Protein AF-A0AAE0TS68-F1 (afdb_monomer_lite)

InterPro domains:
  IPR036259 MFS transporter superfamily [G3DSA:1.20.1250.20] (24-84)
  IPR036259 MFS transporter superfamily [SSF103473] (3-107)

pLDDT: mean 80.83, std 11.63, range [42.91, 95.38]

Sequence (114 aa):
MGLGGVQNFASVAVVRFLLGVFEAGAFGGAIAFGVGHMNQVGGLSAWRWLFILEGIPSVLSSLLVLFFLPDYPETAKWLSESEKQLAVDRLRVDGSHGQSVHLTWTEAKATLCD

Radius of gyration: 22.19 Å; chains: 1; bounding box: 53×42×51 Å

Secondary structure (DSSP, 8-state):
---TT--SHHHHHHHHHHHHHHHHHHTHHHHHHHHHT-TTGGG--HHHHHHHHHHHHHHHHHHHHHHH--SSTTT-SSS-HHHHHHHHHHHHHH-------S--HHHHHHHH--

Foldseek 3Di:
DDPPPDPDPVVVVVVVVVVVVCVVPVCPVVLLVVLVVCACPVHDGSVVVSCVVVVVVVVVVVVVCVVQPDPALVRHPPDDPVRSVVRVVCCVVPNDPPPPPDPDPVNVVVVVVD

Organism: NCBI:txid574656

Structure (mmCIF, N/CA/C/O backbone):
data_AF-A0AAE0TS68-F1
#
_entry.id   AF-A0AAE0TS68-F1
#
loop_
_atom_site.group_PDB
_atom_site.id
_atom_site.type_symbol
_atom_site.label_atom_id
_atom_site.label_alt_id
_atom_site.label_comp_id
_atom_site.label_asym_id
_atom_site.label_entity_id
_atom_site.label_seq_id
_atom_site.pdbx_PDB_ins_code
_atom_site.Cartn_x
_atom_site.Cartn_y
_atom_site.Cartn_z
_atom_site.occupancy
_atom_site.B_iso_or_equiv
_atom_site.auth_seq_id
_atom_site.auth_comp_id
_atom_site.auth_asym_id
_atom_site.auth_atom_id
_atom_site.pdbx_PDB_model_num
ATOM 1 N N . MET A 1 1 ? 0.983 11.154 22.975 1.00 42.91 1 MET A N 1
ATOM 2 C CA . MET A 1 1 ? 1.036 12.617 22.759 1.00 42.91 1 MET A CA 1
ATOM 3 C C . MET A 1 1 ? -0.032 12.967 21.739 1.00 42.91 1 MET A C 1
ATOM 5 O O . MET A 1 1 ? 0.168 12.735 20.556 1.00 42.91 1 MET A O 1
ATOM 9 N N . GLY A 1 2 ? -1.216 13.352 22.216 1.00 46.75 2 GLY A N 1
ATOM 10 C CA . GLY A 1 2 ? -2.374 13.616 21.363 1.00 46.75 2 GLY A CA 1
ATOM 11 C C . GLY A 1 2 ? -2.214 14.923 20.594 1.00 46.75 2 GLY A C 1
ATOM 12 O O . GLY A 1 2 ? -1.622 15.870 21.104 1.00 46.75 2 GLY A O 1
ATOM 13 N N . LEU A 1 3 ? -2.750 14.961 19.375 1.00 55.44 3 LEU A N 1
ATOM 14 C CA . LEU A 1 3 ? -2.970 16.174 18.589 1.00 55.44 3 LEU A CA 1
ATOM 15 C C . LEU A 1 3 ? -3.850 17.133 19.415 1.00 55.44 3 LEU A C 1
ATOM 17 O O . LEU A 1 3 ? -5.075 17.054 19.381 1.00 55.44 3 LEU A O 1
ATOM 21 N N . GLY A 1 4 ? -3.217 17.987 20.222 1.00 54.97 4 GLY A N 1
ATOM 22 C CA . GLY A 1 4 ? -3.823 18.747 21.324 1.00 54.97 4 GLY A CA 1
ATOM 23 C C . GLY A 1 4 ? -4.781 19.879 20.940 1.00 54.97 4 GLY A C 1
ATOM 24 O O . GLY A 1 4 ? -4.954 20.797 21.731 1.00 54.97 4 GLY A O 1
ATOM 25 N N . GLY A 1 5 ? -5.390 19.845 19.753 1.00 63.56 5 GLY A N 1
ATOM 26 C CA . GLY A 1 5 ? -6.295 20.900 19.281 1.00 63.56 5 GLY A CA 1
ATOM 27 C C . GLY A 1 5 ? -7.628 20.420 18.711 1.00 63.56 5 GLY A C 1
ATOM 28 O O . GLY A 1 5 ? -8.464 21.252 18.378 1.00 63.56 5 GLY A O 1
ATOM 29 N N . VAL A 1 6 ? -7.850 19.107 18.575 1.00 62.03 6 VAL A N 1
ATOM 30 C CA . VAL A 1 6 ? -8.986 18.583 17.803 1.00 62.03 6 VAL A CA 1
ATOM 31 C C . VAL A 1 6 ? -9.772 17.554 18.614 1.00 62.03 6 VAL A C 1
ATOM 33 O O . VAL A 1 6 ? -9.328 16.424 18.789 1.00 62.03 6 VAL A O 1
ATOM 36 N N . GLN A 1 7 ? -10.944 17.951 19.119 1.00 72.06 7 GLN A N 1
ATOM 37 C CA . GLN A 1 7 ? -11.825 17.097 19.934 1.00 72.06 7 GLN A CA 1
ATOM 38 C C . GLN A 1 7 ? -13.004 16.494 19.148 1.00 72.06 7 GLN A C 1
ATOM 40 O O . GLN A 1 7 ? -13.772 15.709 19.697 1.00 72.06 7 GLN A O 1
ATOM 45 N N . ASN A 1 8 ? -13.167 16.842 17.869 1.00 83.25 8 ASN A N 1
ATOM 46 C CA . ASN A 1 8 ? -14.257 16.372 17.016 1.00 83.25 8 ASN A CA 1
ATOM 47 C C . ASN A 1 8 ? -13.768 15.365 15.959 1.00 83.25 8 ASN A C 1
ATOM 49 O O . ASN A 1 8 ? -12.746 15.564 15.302 1.00 83.25 8 ASN A O 1
ATOM 53 N N . PHE A 1 9 ? -14.550 14.300 15.749 1.00 83.31 9 PHE A N 1
ATOM 54 C CA . PHE A 1 9 ? -14.246 13.244 14.775 1.00 83.31 9 PHE A CA 1
ATOM 55 C C . PHE A 1 9 ? -14.055 13.793 13.353 1.00 83.31 9 PHE A C 1
ATOM 57 O O . PHE A 1 9 ? -13.110 13.414 12.664 1.00 83.31 9 PHE A O 1
ATOM 64 N N . ALA A 1 10 ? -14.907 14.741 12.948 1.00 85.06 10 ALA A N 1
ATOM 65 C CA . ALA A 1 10 ? -14.869 15.342 11.618 1.00 85.06 10 ALA A CA 1
ATOM 66 C C . ALA A 1 10 ? -13.502 15.964 11.298 1.00 85.06 10 ALA A C 1
ATOM 68 O O . ALA A 1 10 ? -12.928 15.695 10.247 1.00 85.06 10 ALA A O 1
ATOM 69 N N . SER A 1 11 ? -12.932 16.742 12.217 1.00 84.12 11 SER A N 1
ATOM 70 C CA . SER A 1 11 ? -11.638 17.379 11.978 1.00 84.12 11 SER A CA 1
ATOM 71 C C . SER A 1 11 ? -10.477 16.383 12.018 1.00 84.12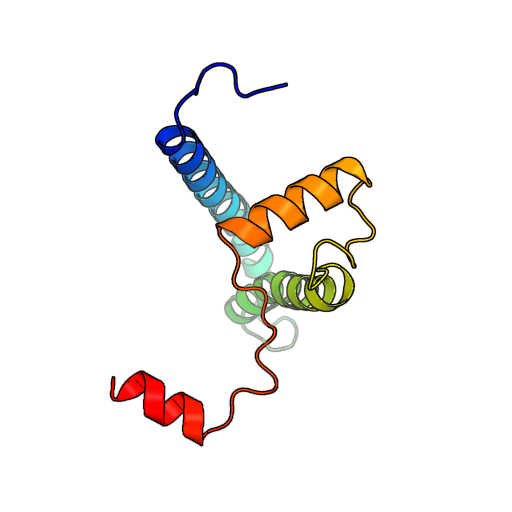 11 SER A C 1
ATOM 73 O O . SER A 1 11 ? -9.533 16.547 11.253 1.00 84.12 11 SER A O 1
ATOM 75 N N . VAL A 1 12 ? -10.531 15.328 12.844 1.00 87.69 12 VAL A N 1
ATOM 76 C CA . VAL A 1 12 ? -9.506 14.262 12.818 1.00 87.69 12 VAL A CA 1
ATOM 77 C C . VAL A 1 12 ? -9.501 13.554 11.463 1.00 87.69 12 VAL A C 1
ATOM 79 O O . VAL A 1 12 ? -8.431 13.315 10.899 1.00 87.69 12 VAL A O 1
ATOM 82 N N . ALA A 1 13 ? -10.684 13.265 10.915 1.00 88.94 13 ALA A N 1
ATOM 83 C CA . ALA A 1 13 ? -10.818 12.668 9.591 1.00 88.94 13 ALA A CA 1
ATOM 84 C C . ALA A 1 13 ? -10.261 13.592 8.496 1.00 88.94 13 ALA A C 1
ATOM 86 O O . ALA A 1 13 ? -9.474 13.143 7.663 1.00 88.94 13 ALA A O 1
ATOM 87 N N . VAL A 1 14 ? -10.593 14.888 8.542 1.00 91.50 14 VAL A N 1
ATOM 88 C CA . VAL A 1 14 ? -10.076 15.888 7.590 1.00 91.50 14 VAL A CA 1
ATOM 89 C C . VAL A 1 14 ? -8.554 15.994 7.665 1.00 91.50 14 VAL A C 1
ATOM 91 O O . VAL A 1 14 ? -7.889 15.938 6.633 1.00 91.50 14 VAL A O 1
ATOM 94 N N . VAL A 1 15 ? -7.981 16.091 8.868 1.00 91.50 15 VAL A N 1
ATOM 95 C CA . VAL A 1 15 ? -6.523 16.169 9.049 1.00 91.50 15 VAL A CA 1
ATOM 96 C C . VAL A 1 15 ? -5.846 14.927 8.477 1.00 91.50 15 VAL A C 1
ATOM 98 O O . VAL A 1 15 ? -4.881 15.052 7.729 1.00 91.50 15 VAL A O 1
ATOM 101 N N . ARG A 1 16 ? -6.365 13.727 8.761 1.00 90.12 16 ARG A N 1
ATOM 102 C CA . ARG A 1 16 ? -5.770 12.481 8.261 1.00 90.12 16 ARG A CA 1
ATOM 103 C C . ARG A 1 16 ? -5.889 12.334 6.745 1.00 90.12 16 ARG A C 1
ATOM 105 O O . ARG A 1 16 ? -4.949 11.863 6.114 1.00 90.12 16 ARG A O 1
ATOM 112 N N . PHE A 1 17 ? -7.004 12.772 6.165 1.00 92.38 17 PHE A N 1
ATOM 113 C CA . PHE A 1 17 ? -7.177 12.805 4.716 1.00 92.38 17 PHE A CA 1
ATOM 114 C C . PHE A 1 17 ? -6.150 13.732 4.051 1.00 92.38 17 PHE A C 1
ATOM 116 O O . PHE A 1 17 ? -5.457 13.317 3.126 1.00 92.38 17 PHE A O 1
ATOM 123 N N . LEU A 1 18 ? -5.996 14.961 4.557 1.00 93.31 18 LEU A N 1
ATOM 124 C CA . LEU A 1 18 ? -5.050 15.935 4.002 1.00 93.31 18 LEU A CA 1
ATOM 125 C C . LEU A 1 18 ? -3.589 15.494 4.157 1.00 93.31 18 LEU A C 1
ATOM 127 O O . LEU A 1 18 ? -2.795 15.699 3.240 1.00 93.31 18 LEU A O 1
ATOM 131 N N . LEU A 1 19 ? -3.245 14.852 5.278 1.00 92.31 19 LEU A N 1
ATOM 132 C CA . LEU A 1 19 ? -1.928 14.236 5.462 1.00 92.31 19 LEU A CA 1
ATOM 133 C C . LEU A 1 19 ? -1.666 13.157 4.404 1.00 92.31 19 LEU A C 1
ATOM 135 O O . LEU A 1 19 ? -0.615 13.180 3.771 1.00 92.31 19 LEU A O 1
ATOM 139 N N . GLY A 1 20 ? -2.642 12.285 4.138 1.00 89.56 20 GLY A N 1
ATOM 140 C CA . GLY A 1 20 ? -2.518 11.255 3.102 1.00 89.56 20 GLY A CA 1
ATOM 141 C C . GLY A 1 20 ? -2.325 11.828 1.693 1.00 89.56 20 GLY A C 1
ATOM 142 O O . GLY A 1 20 ? -1.516 11.315 0.923 1.00 89.56 20 GLY A O 1
ATOM 143 N N . VAL A 1 21 ? -3.010 12.929 1.358 1.00 91.44 21 VAL A N 1
ATOM 144 C CA . VAL A 1 21 ? -2.821 13.621 0.066 1.00 91.44 21 VAL A CA 1
ATOM 145 C C . VAL A 1 21 ? -1.392 14.152 -0.070 1.00 91.44 21 VAL A C 1
ATOM 147 O O . VAL A 1 21 ? -0.786 14.033 -1.136 1.00 91.44 21 VAL A O 1
ATOM 150 N N . PHE A 1 22 ? -0.838 14.720 1.003 1.00 90.38 22 PHE A N 1
ATOM 151 C CA . PHE A 1 22 ? 0.538 15.209 1.005 1.00 90.38 22 PHE A CA 1
ATOM 152 C C . PHE A 1 22 ? 1.551 14.067 0.865 1.00 90.38 22 PHE A C 1
ATOM 154 O O . PHE A 1 22 ? 2.453 14.154 0.033 1.00 90.38 22 PHE A O 1
ATOM 161 N N . GLU A 1 23 ? 1.385 12.985 1.629 1.00 88.75 23 GLU A N 1
ATOM 162 C CA 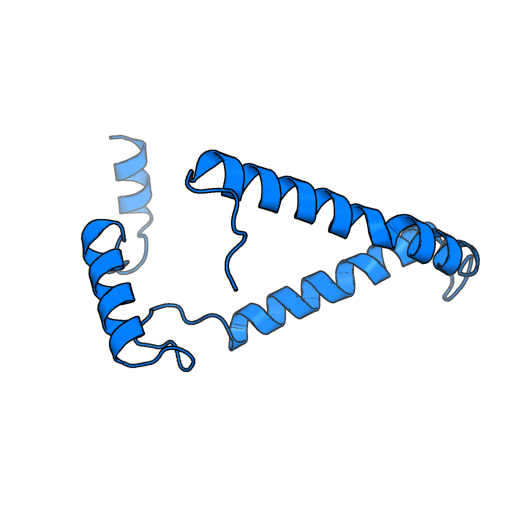. GLU A 1 23 ? 2.246 11.798 1.563 1.00 88.75 23 GLU A CA 1
ATOM 163 C C . GLU A 1 23 ? 2.266 11.189 0.156 1.00 88.7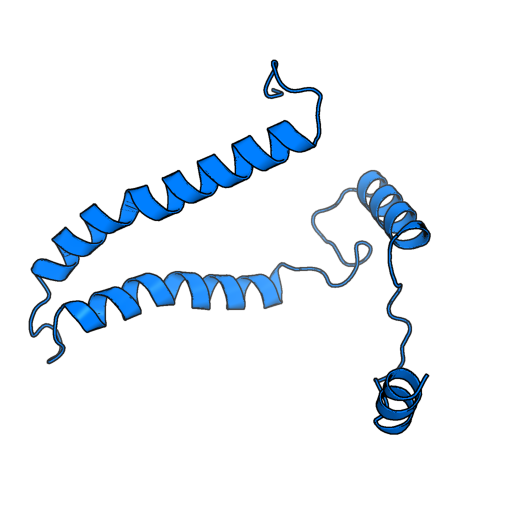5 23 GLU A C 1
ATOM 165 O O . GLU A 1 23 ? 3.342 10.904 -0.368 1.00 88.75 23 GLU A O 1
ATOM 170 N N . ALA A 1 24 ? 1.103 11.072 -0.493 1.00 86.44 24 ALA A N 1
ATOM 171 C CA . ALA A 1 24 ? 1.009 10.575 -1.865 1.00 86.44 24 ALA A CA 1
ATOM 172 C C . ALA A 1 24 ? 1.741 11.486 -2.872 1.00 86.44 24 ALA A C 1
ATOM 174 O O . ALA A 1 24 ? 2.400 11.006 -3.793 1.00 86.44 24 ALA A O 1
ATOM 175 N N . GLY A 1 25 ? 1.658 12.808 -2.696 1.00 82.75 25 GLY A N 1
ATOM 176 C CA . GLY A 1 25 ? 2.300 13.778 -3.587 1.00 82.75 25 GLY A CA 1
ATOM 177 C C . GLY A 1 25 ? 3.808 13.952 -3.369 1.00 82.75 25 GLY A C 1
ATOM 178 O O . GLY A 1 25 ? 4.515 14.345 -4.299 1.00 82.75 25 GLY A O 1
ATOM 179 N N . ALA A 1 26 ? 4.318 13.654 -2.169 1.00 87.44 26 ALA A N 1
ATOM 180 C CA . ALA A 1 26 ? 5.699 13.949 -1.779 1.00 87.44 26 ALA A CA 1
ATOM 181 C C . ALA A 1 26 ? 6.75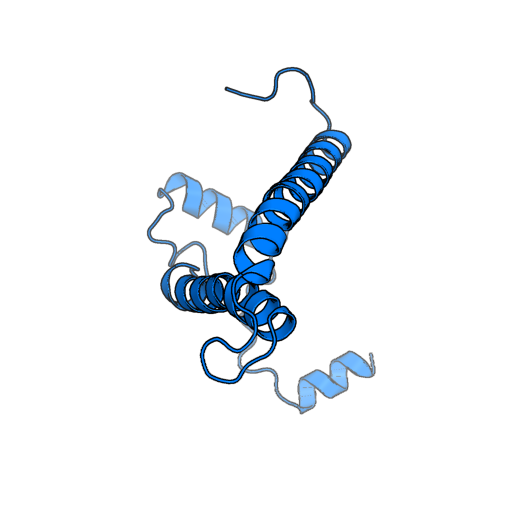1 13.186 -2.606 1.00 87.44 26 ALA A C 1
ATOM 183 O O . ALA A 1 26 ? 7.849 13.696 -2.834 1.00 87.44 26 ALA A O 1
ATOM 184 N N . PHE A 1 27 ? 6.422 11.982 -3.082 1.00 83.94 27 PHE A N 1
ATOM 185 C CA . PHE A 1 27 ? 7.384 11.096 -3.747 1.00 83.94 27 PHE A CA 1
ATOM 186 C C . PHE A 1 27 ? 7.350 11.174 -5.278 1.00 83.94 27 PHE A C 1
ATOM 188 O O . PHE A 1 27 ? 8.347 10.847 -5.928 1.00 83.94 27 PHE A O 1
ATOM 195 N N . GLY A 1 28 ? 6.258 11.670 -5.870 1.00 84.56 28 GLY A N 1
ATOM 196 C CA . GLY A 1 28 ? 6.050 11.632 -7.321 1.00 84.56 28 GLY A CA 1
ATOM 197 C C . GLY A 1 28 ? 7.142 12.350 -8.124 1.00 84.56 28 GLY A C 1
ATOM 198 O O . GLY A 1 28 ? 7.620 11.826 -9.128 1.00 84.56 28 GLY A O 1
ATOM 199 N N . GLY A 1 29 ? 7.599 13.518 -7.657 1.00 85.06 29 GLY A N 1
ATOM 200 C CA . GLY A 1 29 ? 8.650 14.290 -8.333 1.00 85.06 29 GLY A CA 1
ATOM 201 C C . GLY A 1 29 ? 10.026 13.614 -8.303 1.00 85.06 29 GLY A C 1
ATOM 202 O O . GLY A 1 29 ? 10.725 13.585 -9.316 1.00 85.06 29 GLY A O 1
ATOM 203 N N . ALA A 1 30 ? 10.400 13.022 -7.165 1.00 87.38 30 ALA A N 1
ATOM 204 C CA . ALA A 1 30 ? 11.670 12.312 -7.015 1.00 87.38 30 ALA A CA 1
ATOM 205 C C . ALA A 1 30 ? 11.700 11.022 -7.854 1.00 87.38 30 ALA A C 1
ATOM 207 O O . ALA A 1 30 ? 12.691 10.746 -8.534 1.00 87.38 30 ALA A O 1
ATOM 208 N N . ILE A 1 31 ? 10.591 10.272 -7.866 1.00 87.62 31 ILE A N 1
ATOM 209 C CA . ILE A 1 31 ? 10.437 9.066 -8.689 1.00 87.62 31 ILE A CA 1
ATOM 210 C C . ILE A 1 31 ? 10.490 9.431 -10.176 1.00 87.62 31 ILE A C 1
ATOM 212 O O . ILE A 1 31 ? 11.227 8.799 -10.931 1.00 87.62 31 ILE A O 1
ATOM 216 N N . ALA A 1 32 ? 9.782 10.484 -10.600 1.00 86.69 32 ALA A N 1
ATOM 217 C CA . ALA A 1 32 ? 9.798 10.943 -11.989 1.00 86.69 32 ALA A CA 1
ATOM 218 C C . ALA A 1 32 ? 11.204 11.365 -12.452 1.00 86.69 32 ALA A C 1
ATOM 220 O O . ALA A 1 32 ? 11.611 11.020 -13.563 1.00 86.69 32 ALA A O 1
ATOM 221 N N . PHE A 1 33 ? 11.972 12.049 -11.596 1.00 88.50 33 PHE A N 1
ATOM 222 C CA . PHE A 1 33 ? 13.365 12.397 -11.885 1.00 88.50 33 PHE A CA 1
ATOM 223 C C . PHE A 1 33 ? 14.247 11.150 -12.059 1.00 88.50 33 PHE A C 1
ATOM 225 O O . PHE A 1 33 ? 14.994 11.053 -13.035 1.00 88.50 33 PHE A O 1
ATOM 232 N N . GLY A 1 34 ? 14.139 10.167 -11.159 1.00 87.38 34 GLY A N 1
ATOM 233 C CA . GLY A 1 34 ? 14.886 8.908 -11.265 1.00 87.38 34 GLY A CA 1
ATOM 234 C C . GLY A 1 34 ? 14.528 8.120 -12.528 1.00 87.38 34 GLY A C 1
ATOM 235 O O . GLY A 1 34 ? 15.407 7.722 -13.293 1.00 87.38 34 GLY A O 1
ATOM 236 N N . VAL A 1 35 ? 13.231 7.978 -12.806 1.00 89.88 35 VAL A N 1
ATOM 237 C CA . VAL A 1 35 ? 12.710 7.257 -13.976 1.00 89.88 35 VAL A CA 1
ATOM 238 C C . VAL A 1 35 ? 13.067 7.947 -15.295 1.00 89.88 35 VAL A C 1
ATOM 240 O O . VAL A 1 35 ? 13.279 7.264 -16.299 1.00 89.88 35 VAL A O 1
ATOM 243 N N . GLY A 1 36 ? 13.211 9.275 -15.310 1.00 85.69 36 GLY A N 1
ATOM 244 C CA . GLY A 1 36 ? 13.680 10.021 -16.482 1.00 85.69 36 GLY A CA 1
ATOM 245 C C . GLY A 1 36 ? 15.032 9.531 -17.021 1.00 85.69 36 GLY A C 1
ATOM 246 O O . GLY A 1 36 ? 15.265 9.581 -18.227 1.00 85.69 36 GLY A O 1
ATOM 247 N N . HIS A 1 37 ? 15.882 8.969 -16.158 1.00 86.69 37 HIS A N 1
ATOM 248 C CA . HIS A 1 37 ? 17.179 8.397 -16.532 1.00 86.69 37 HIS A CA 1
ATOM 249 C C . HIS A 1 37 ? 17.095 6.924 -16.976 1.00 86.69 37 HIS A C 1
ATOM 251 O O . HIS A 1 37 ? 18.083 6.367 -17.448 1.00 86.69 37 HIS A O 1
ATOM 257 N N . MET A 1 38 ? 15.928 6.281 -16.857 1.00 85.38 38 MET A N 1
ATOM 258 C CA . MET A 1 38 ? 15.721 4.854 -17.140 1.00 85.38 38 MET A CA 1
ATOM 259 C C . MET A 1 38 ? 15.135 4.580 -18.535 1.00 85.38 38 MET A C 1
ATOM 261 O O . MET A 1 38 ? 14.560 3.518 -18.784 1.00 85.38 38 MET A O 1
ATOM 265 N N . ASN A 1 39 ? 15.251 5.521 -19.475 1.00 83.06 39 ASN A N 1
ATOM 266 C CA . ASN A 1 39 ? 14.758 5.305 -20.833 1.00 83.06 39 ASN A CA 1
ATOM 267 C C . ASN A 1 39 ? 15.585 4.222 -21.553 1.00 83.06 39 ASN A C 1
ATOM 269 O O . ASN A 1 39 ? 16.807 4.315 -21.600 1.00 83.06 39 ASN A O 1
ATOM 273 N N . GLN A 1 40 ? 14.913 3.218 -22.130 1.00 83.81 40 GLN A N 1
ATOM 274 C CA . GLN A 1 40 ? 15.510 2.035 -22.779 1.00 83.81 40 GLN A CA 1
ATOM 275 C C . GLN A 1 40 ? 16.234 1.062 -21.834 1.00 83.81 40 GLN A C 1
ATOM 277 O O . GLN A 1 40 ? 16.792 0.060 -22.290 1.00 83.81 40 GLN A O 1
ATOM 282 N N . VAL A 1 41 ? 16.171 1.270 -20.514 1.00 83.81 41 VAL A N 1
ATOM 283 C CA . VAL A 1 41 ? 16.674 0.287 -19.546 1.00 83.81 41 VAL A CA 1
ATOM 284 C C . VAL A 1 41 ? 15.798 -0.965 -19.621 1.00 83.81 41 VAL A C 1
ATOM 286 O O . VAL A 1 41 ? 14.578 -0.893 -19.478 1.00 83.81 41 VAL A O 1
ATOM 289 N N . GLY A 1 42 ? 16.411 -2.117 -19.911 1.00 82.12 42 GLY A N 1
ATOM 290 C CA . GLY A 1 42 ? 15.688 -3.376 -20.125 1.00 82.12 42 GLY A CA 1
ATOM 291 C C . GLY A 1 42 ? 14.792 -3.389 -21.373 1.00 82.12 42 GLY A C 1
ATOM 292 O O . GLY A 1 42 ? 13.860 -4.186 -21.432 1.00 82.12 42 GLY A O 1
ATOM 293 N N . GLY A 1 43 ? 15.025 -2.494 -22.346 1.00 88.25 43 GLY A N 1
ATOM 294 C CA . GLY A 1 43 ? 14.201 -2.370 -23.559 1.00 88.25 43 GLY A CA 1
ATOM 295 C C . GLY A 1 43 ? 12.827 -1.731 -23.323 1.00 88.25 43 GLY A C 1
ATOM 296 O O . GLY A 1 43 ? 11.961 -1.770 -24.197 1.00 88.25 43 GLY A O 1
ATOM 297 N N . LEU A 1 44 ? 12.607 -1.151 -22.140 1.00 88.31 44 LEU A N 1
ATOM 298 C CA . LEU A 1 44 ? 11.352 -0.511 -21.763 1.00 88.31 44 LEU A CA 1
ATOM 299 C C . LEU A 1 44 ? 11.497 1.011 -21.752 1.00 88.31 44 LEU A C 1
ATOM 301 O O . LEU A 1 44 ? 12.535 1.577 -21.412 1.00 88.31 44 LEU A O 1
ATOM 305 N N . SER A 1 45 ? 10.415 1.690 -22.117 1.00 90.12 45 SER A N 1
ATOM 306 C CA . SER A 1 45 ? 10.300 3.139 -21.992 1.00 90.12 45 SER A CA 1
ATOM 307 C C . SER A 1 45 ? 10.177 3.551 -20.525 1.00 90.12 45 SER A C 1
ATOM 309 O O . SER A 1 45 ? 9.515 2.870 -19.740 1.00 90.12 45 SER A O 1
ATOM 311 N N . ALA A 1 46 ? 10.730 4.715 -20.182 1.00 88.00 46 ALA A N 1
ATOM 312 C CA . ALA A 1 46 ? 10.742 5.260 -18.822 1.00 88.00 46 ALA A CA 1
ATOM 313 C C . ALA A 1 46 ? 9.364 5.215 -18.123 1.00 88.00 46 ALA A C 1
ATOM 315 O O . ALA A 1 46 ? 9.248 4.731 -17.004 1.00 88.00 46 ALA A O 1
ATOM 316 N N . TRP A 1 47 ? 8.278 5.599 -18.802 1.00 87.88 47 TRP A N 1
ATOM 317 C CA . TRP A 1 47 ? 6.934 5.601 -18.199 1.00 87.88 47 TRP A CA 1
ATOM 318 C C . TRP A 1 47 ? 6.457 4.223 -17.697 1.00 87.88 47 TRP A C 1
ATOM 320 O O . TRP A 1 47 ? 5.665 4.159 -16.762 1.00 87.88 47 TRP A O 1
ATOM 330 N N . ARG A 1 48 ? 6.942 3.112 -18.274 1.00 90.31 48 ARG A N 1
ATOM 331 C CA . ARG A 1 48 ? 6.603 1.756 -17.805 1.00 90.31 48 ARG A CA 1
ATOM 332 C C . ARG A 1 48 ? 7.299 1.437 -16.487 1.00 90.31 48 ARG A C 1
ATOM 334 O O . ARG A 1 48 ? 6.694 0.828 -15.613 1.00 90.31 48 ARG A O 1
ATOM 341 N N . TRP A 1 49 ? 8.545 1.886 -16.338 1.00 90.88 49 TRP A N 1
ATOM 342 C CA . TRP A 1 49 ? 9.292 1.762 -15.089 1.00 90.88 49 TRP A CA 1
ATOM 343 C C . TRP A 1 49 ? 8.626 2.517 -13.943 1.00 90.88 49 TRP A C 1
ATOM 345 O O . TRP A 1 49 ? 8.645 2.019 -12.824 1.00 90.88 49 TRP A O 1
ATOM 355 N N . LEU A 1 50 ? 7.968 3.647 -14.223 1.00 89.25 50 LEU A N 1
ATOM 356 C CA . LEU A 1 50 ? 7.192 4.378 -13.218 1.00 89.25 50 LEU A CA 1
ATOM 357 C C . LEU A 1 50 ? 6.091 3.501 -12.605 1.00 89.25 50 LEU A C 1
ATOM 359 O O . LEU A 1 50 ? 6.026 3.364 -11.389 1.00 89.25 50 LEU A O 1
ATOM 363 N N . PHE A 1 51 ? 5.285 2.835 -13.437 1.00 88.50 51 PHE A N 1
ATOM 364 C CA . PHE A 1 51 ? 4.233 1.933 -12.953 1.00 88.50 51 PHE A CA 1
ATOM 365 C C . PHE A 1 51 ? 4.779 0.702 -12.228 1.00 88.50 51 PHE A C 1
ATOM 367 O O . PHE A 1 51 ? 4.189 0.260 -11.247 1.00 88.50 51 PHE A O 1
ATOM 374 N N . ILE A 1 52 ? 5.894 0.139 -12.698 1.00 90.56 52 ILE A N 1
ATOM 375 C CA . ILE A 1 52 ? 6.507 -1.034 -12.064 1.00 90.56 52 ILE A CA 1
ATOM 376 C C . ILE A 1 52 ? 7.035 -0.671 -10.671 1.00 90.56 52 ILE A C 1
ATOM 378 O O . ILE A 1 52 ? 6.765 -1.390 -9.712 1.00 90.56 52 ILE A O 1
ATOM 382 N N . LEU A 1 53 ? 7.761 0.442 -10.552 1.00 89.81 53 LEU A N 1
ATOM 383 C CA . LEU A 1 53 ? 8.346 0.879 -9.283 1.00 89.81 53 LEU A CA 1
ATOM 384 C C . LEU A 1 53 ? 7.282 1.272 -8.255 1.00 89.81 53 LEU A C 1
ATOM 386 O O . LEU A 1 53 ? 7.437 0.933 -7.087 1.00 89.81 53 LEU A O 1
ATOM 390 N N . GLU A 1 54 ? 6.197 1.915 -8.686 1.00 89.31 54 GLU A N 1
ATOM 391 C CA . GLU A 1 54 ? 5.063 2.251 -7.816 1.00 89.31 54 GLU A CA 1
ATOM 392 C C . GLU A 1 54 ? 4.248 1.002 -7.426 1.00 89.31 54 GLU A C 1
ATOM 394 O O . GLU A 1 54 ? 3.795 0.862 -6.292 1.00 89.31 54 GLU A O 1
ATOM 399 N N . GLY A 1 55 ? 4.078 0.056 -8.356 1.00 90.31 55 GLY A N 1
ATOM 400 C CA . GLY A 1 55 ? 3.246 -1.131 -8.153 1.00 90.31 55 GLY A CA 1
ATOM 401 C C . GLY A 1 55 ? 3.874 -2.204 -7.260 1.00 90.31 55 GLY A C 1
ATOM 402 O O . GLY A 1 55 ? 3.152 -2.906 -6.549 1.00 90.31 55 GLY A O 1
ATOM 403 N N . ILE A 1 56 ? 5.206 -2.340 -7.258 1.00 94.38 56 ILE A N 1
ATOM 404 C CA . ILE A 1 56 ? 5.912 -3.344 -6.438 1.00 94.38 56 ILE A CA 1
ATOM 405 C C . ILE A 1 56 ? 5.580 -3.195 -4.939 1.00 94.38 56 ILE A C 1
ATOM 407 O O . ILE A 1 56 ? 5.164 -4.191 -4.340 1.00 94.38 56 ILE A O 1
ATOM 411 N N . PRO A 1 57 ? 5.695 -2.005 -4.315 1.00 92.31 57 PRO A N 1
ATOM 412 C CA . PRO A 1 57 ? 5.296 -1.800 -2.924 1.00 92.31 57 PRO A CA 1
ATOM 413 C C . PRO A 1 57 ? 3.849 -2.205 -2.630 1.00 92.31 57 PRO A C 1
ATOM 415 O O . PRO A 1 57 ? 3.596 -2.823 -1.596 1.00 92.31 57 PRO A O 1
ATOM 418 N N . SER A 1 58 ? 2.902 -1.919 -3.531 1.00 92.00 58 SER A N 1
ATOM 419 C CA . SER A 1 58 ? 1.494 -2.304 -3.353 1.00 92.00 58 SER A CA 1
ATOM 420 C C . SER A 1 58 ? 1.308 -3.821 -3.358 1.00 92.00 58 SER A C 1
ATOM 422 O O . SER A 1 58 ? 0.606 -4.359 -2.501 1.00 92.00 58 SER A O 1
ATOM 424 N N . VAL A 1 59 ? 1.972 -4.530 -4.277 1.00 94.88 59 VAL A N 1
ATOM 425 C CA . VAL A 1 59 ? 1.932 -6.001 -4.328 1.00 94.88 59 VAL A CA 1
ATOM 426 C C . VAL A 1 59 ? 2.559 -6.601 -3.070 1.00 94.88 59 VAL A C 1
ATOM 428 O O . VAL A 1 59 ? 1.971 -7.490 -2.455 1.00 94.88 59 VAL A O 1
ATOM 431 N N . LEU A 1 60 ? 3.714 -6.088 -2.638 1.00 95.38 60 LEU A N 1
ATOM 432 C CA . LEU A 1 60 ? 4.359 -6.530 -1.399 1.00 95.38 60 LEU A CA 1
ATOM 433 C C . LEU A 1 60 ? 3.471 -6.275 -0.176 1.00 95.38 60 LEU A C 1
ATOM 435 O O . LEU A 1 60 ? 3.334 -7.156 0.669 1.00 95.38 60 LEU A O 1
ATOM 439 N N . SER A 1 61 ? 2.821 -5.112 -0.103 1.00 93.75 61 SER A N 1
ATOM 440 C CA . SER A 1 61 ? 1.864 -4.791 0.959 1.00 93.75 61 SER A CA 1
ATOM 441 C C . SER A 1 61 ? 0.688 -5.771 0.970 1.00 93.75 61 SER A C 1
ATOM 443 O O . SER A 1 61 ? 0.351 -6.293 2.030 1.00 93.75 61 SER A O 1
ATOM 445 N N . SER A 1 62 ? 0.131 -6.115 -0.195 1.00 92.44 62 SER A N 1
ATOM 446 C CA . SER A 1 62 ? -0.933 -7.122 -0.297 1.00 92.44 62 SER A CA 1
ATOM 447 C C . SER A 1 62 ? -0.487 -8.493 0.211 1.00 92.44 62 SER A C 1
ATOM 449 O O . SER A 1 62 ? -1.264 -9.172 0.878 1.00 92.44 62 SER A O 1
ATOM 451 N N . LEU A 1 63 ? 0.746 -8.910 -0.084 1.00 93.38 63 LEU A N 1
ATOM 452 C CA . LEU A 1 63 ? 1.280 -10.172 0.428 1.00 93.38 63 LEU A CA 1
ATOM 453 C C . LEU A 1 63 ? 1.474 -10.122 1.945 1.00 93.38 63 LEU A C 1
ATOM 455 O O . LEU A 1 63 ? 1.146 -11.087 2.626 1.00 93.38 63 LEU A O 1
ATOM 459 N N . LEU A 1 64 ? 1.951 -9.000 2.491 1.00 91.56 64 LEU A N 1
ATOM 460 C CA . LEU A 1 64 ? 2.075 -8.819 3.939 1.00 91.56 64 LEU A CA 1
ATOM 461 C C . LEU A 1 64 ? 0.714 -8.885 4.637 1.00 91.56 64 LEU A C 1
ATOM 463 O O . LEU A 1 64 ? 0.608 -9.514 5.686 1.00 91.56 64 LEU A O 1
ATOM 467 N N . VAL A 1 65 ? -0.333 -8.306 4.048 1.00 89.81 65 VAL A N 1
ATOM 468 C CA . VAL A 1 65 ? -1.696 -8.380 4.597 1.00 89.81 65 VAL A CA 1
ATOM 469 C C . VAL A 1 65 ? -2.147 -9.831 4.786 1.00 89.81 65 VAL A C 1
ATOM 471 O O . VAL A 1 65 ? -2.698 -10.136 5.838 1.00 89.81 65 VAL A O 1
ATOM 474 N N . LEU A 1 66 ? -1.826 -10.741 3.858 1.00 83.56 66 LEU A N 1
ATOM 475 C CA . LEU A 1 66 ? -2.176 -12.165 3.991 1.00 83.56 66 LEU A CA 1
ATOM 476 C C . LEU A 1 66 ? -1.548 -12.847 5.218 1.00 83.56 66 LEU A C 1
ATOM 478 O O . LEU A 1 66 ? -2.090 -13.832 5.707 1.00 83.56 66 LEU A O 1
ATOM 482 N N . PHE A 1 67 ? -0.411 -12.351 5.714 1.00 82.19 67 PHE A N 1
ATOM 483 C CA . PHE A 1 67 ? 0.275 -12.932 6.874 1.00 82.19 67 PHE A CA 1
ATOM 484 C C . PHE A 1 67 ? 0.016 -12.177 8.179 1.00 82.19 67 PHE A C 1
ATOM 486 O O . PHE A 1 67 ? 0.070 -12.777 9.254 1.00 82.19 67 PHE A O 1
ATOM 493 N N . PHE A 1 68 ? -0.216 -10.866 8.101 1.00 84.56 68 PHE A N 1
ATOM 494 C CA . PHE A 1 68 ? -0.278 -9.990 9.271 1.00 84.56 68 PHE A CA 1
ATOM 495 C C . PHE A 1 68 ? -1.692 -9.584 9.675 1.00 84.56 68 PHE A C 1
ATOM 497 O O . PHE A 1 68 ? -1.865 -9.193 10.829 1.00 84.56 68 PHE A O 1
ATOM 504 N N . LEU A 1 69 ? -2.681 -9.649 8.779 1.00 83.06 69 LEU A N 1
ATOM 505 C CA . LEU A 1 69 ? -4.048 -9.246 9.095 1.00 83.06 69 LEU A CA 1
ATOM 506 C C . LEU A 1 69 ? -4.812 -10.428 9.719 1.00 83.06 69 LEU A C 1
ATOM 508 O O . LEU A 1 69 ? -5.078 -11.404 9.025 1.00 83.06 69 LEU A O 1
ATOM 512 N N . PRO A 1 70 ? -5.152 -10.380 11.020 1.00 80.06 70 PRO A N 1
ATOM 513 C CA . PRO A 1 70 ? -5.986 -11.403 11.635 1.00 80.06 70 PRO A CA 1
ATOM 514 C C . PRO A 1 70 ? -7.450 -11.217 11.221 1.00 80.06 70 PRO A C 1
ATOM 516 O O . PRO A 1 70 ? -7.966 -10.101 11.275 1.00 80.06 70 PRO A O 1
ATOM 519 N N . ASP A 1 71 ? -8.133 -12.310 10.879 1.00 78.31 71 ASP A N 1
ATOM 520 C CA . ASP A 1 71 ? -9.555 -12.281 10.498 1.00 78.31 71 ASP A CA 1
ATOM 521 C C . ASP A 1 71 ? -10.482 -11.901 11.666 1.00 78.31 71 ASP A C 1
ATOM 523 O O . ASP A 1 71 ? -11.543 -11.313 11.467 1.00 78.31 71 ASP A O 1
ATOM 527 N N . TYR A 1 72 ? -10.073 -12.209 12.902 1.00 75.56 72 TYR A N 1
ATOM 528 C CA . TYR A 1 72 ? -10.837 -11.928 14.117 1.00 75.56 72 TYR A CA 1
ATOM 529 C C . TYR A 1 72 ? -9.917 -11.389 15.221 1.00 75.56 72 TYR A C 1
ATOM 531 O O . TYR A 1 72 ? -8.737 -11.743 15.285 1.00 75.56 72 TYR A O 1
ATOM 539 N N . PRO A 1 73 ? -10.426 -10.567 16.155 1.00 75.19 73 PRO A N 1
ATOM 540 C CA . PRO A 1 73 ? -9.609 -10.043 17.252 1.00 75.19 73 PRO A CA 1
ATOM 541 C C . PRO A 1 73 ? -9.073 -11.144 18.174 1.00 75.19 73 PRO A C 1
ATOM 543 O O . PRO A 1 73 ? -8.036 -10.963 18.807 1.00 75.19 73 PRO A O 1
ATOM 546 N N . GLU A 1 74 ? -9.730 -12.304 18.217 1.00 75.62 74 GLU A N 1
ATOM 547 C CA . GLU A 1 74 ? -9.272 -13.473 18.970 1.00 75.62 74 GLU A CA 1
ATOM 548 C C . GLU A 1 74 ? -7.954 -14.029 18.400 1.00 75.62 74 GLU A C 1
ATOM 550 O O . GLU A 1 74 ? -7.020 -14.323 19.156 1.00 75.62 74 GLU A O 1
ATOM 555 N N . THR A 1 75 ? -7.836 -14.082 17.065 1.00 75.62 75 THR A N 1
ATOM 556 C CA . THR A 1 75 ? -6.649 -14.575 16.342 1.00 75.62 75 THR A CA 1
ATOM 557 C C . THR A 1 75 ? -5.547 -13.521 16.207 1.00 75.62 75 THR A C 1
ATOM 559 O O . THR A 1 75 ? -4.420 -13.845 15.821 1.00 75.62 75 THR A O 1
ATOM 562 N N . ALA A 1 76 ? -5.821 -12.269 16.589 1.00 79.00 76 ALA A N 1
ATOM 563 C CA . ALA A 1 76 ? -4.836 -11.198 16.605 1.00 79.00 76 ALA A CA 1
ATOM 564 C C . ALA A 1 76 ? -3.711 -11.494 17.610 1.00 79.00 76 ALA A C 1
ATOM 566 O O . ALA A 1 76 ? -3.907 -11.500 18.825 1.00 79.00 76 ALA A O 1
ATOM 567 N N . LYS A 1 77 ? -2.492 -11.708 17.106 1.00 73.69 77 LYS A N 1
ATOM 568 C CA . LYS A 1 77 ? -1.298 -11.952 17.940 1.00 73.69 77 LYS A CA 1
ATOM 569 C C . LYS A 1 77 ? -0.691 -10.678 18.537 1.00 73.69 77 LYS A C 1
ATOM 571 O O . LYS A 1 77 ? 0.201 -10.768 19.369 1.00 73.69 77 LYS A O 1
ATOM 576 N N . TRP A 1 78 ? -1.153 -9.512 18.091 1.00 79.81 78 TRP A N 1
ATOM 577 C CA . TRP A 1 78 ? -0.586 -8.210 18.443 1.00 79.81 78 TRP A CA 1
ATOM 578 C C . TRP A 1 78 ? -1.417 -7.424 19.470 1.00 79.81 78 TRP A C 1
ATOM 580 O O . TRP A 1 78 ? -0.923 -6.429 19.987 1.00 79.81 78 TRP A O 1
ATOM 590 N N . LEU A 1 79 ? -2.644 -7.867 19.780 1.00 78.31 79 LEU A N 1
ATOM 591 C CA . LEU A 1 79 ? -3.497 -7.255 20.807 1.00 78.31 79 LEU A CA 1
ATOM 592 C C . LEU A 1 79 ? -3.252 -7.879 22.184 1.00 78.31 79 LEU A C 1
ATOM 594 O O . LEU A 1 79 ? -3.158 -9.105 22.310 1.00 78.31 79 LEU A O 1
ATOM 598 N N . SER A 1 80 ? -3.238 -7.038 23.218 1.00 82.38 80 SER A N 1
ATOM 599 C CA . SER A 1 80 ? -3.306 -7.482 24.614 1.00 82.38 80 SER A CA 1
ATOM 600 C C . SER A 1 80 ? -4.703 -8.003 24.973 1.00 82.38 80 SER A C 1
ATOM 602 O O . SER A 1 80 ? -5.688 -7.695 24.307 1.00 82.38 80 SER A O 1
ATOM 604 N N . GLU A 1 81 ? -4.809 -8.790 26.044 1.00 82.06 81 GLU A N 1
ATOM 605 C CA . GLU A 1 81 ? -6.068 -9.444 26.435 1.00 82.06 81 GLU A CA 1
ATOM 606 C C . GLU A 1 81 ? -7.216 -8.445 26.679 1.00 82.06 81 GLU A C 1
ATOM 608 O O . GLU A 1 81 ? -8.350 -8.674 26.260 1.00 82.06 81 GLU A O 1
ATOM 613 N N . SER A 1 82 ? -6.917 -7.291 27.282 1.00 81.62 82 SER A N 1
ATOM 614 C CA . SER A 1 82 ? -7.894 -6.216 27.494 1.00 81.62 82 SER A CA 1
ATOM 615 C C . SER A 1 82 ? -8.344 -5.563 26.184 1.00 81.62 82 SER A C 1
ATOM 617 O O . SER A 1 82 ? -9.521 -5.237 26.026 1.00 81.62 82 SER A O 1
ATOM 619 N N . GLU A 1 83 ? -7.437 -5.392 25.220 1.00 81.25 83 GLU A N 1
ATOM 620 C CA . GLU A 1 83 ? -7.769 -4.857 23.896 1.00 81.25 83 GLU A CA 1
ATOM 621 C C . GLU A 1 83 ? -8.580 -5.857 23.072 1.00 81.25 83 GLU A C 1
ATOM 623 O O . GLU A 1 83 ? -9.489 -5.448 22.347 1.00 81.25 83 GLU A O 1
ATOM 628 N N . LYS A 1 84 ? -8.297 -7.161 23.203 1.00 81.62 84 LYS A N 1
ATOM 629 C CA . LYS A 1 84 ? -9.083 -8.216 22.549 1.00 81.62 84 LYS A CA 1
ATOM 630 C C . LYS A 1 84 ? -10.521 -8.208 23.036 1.00 81.62 84 LYS A C 1
ATOM 632 O O . LYS A 1 84 ? -11.426 -8.204 22.208 1.00 81.62 84 LYS A O 1
ATOM 637 N N . GLN A 1 85 ? -10.733 -8.145 24.351 1.00 81.38 85 GLN A N 1
ATOM 638 C CA . GLN A 1 85 ? -12.077 -8.085 24.935 1.00 81.38 85 GLN A CA 1
ATOM 639 C C . GLN A 1 85 ? -12.847 -6.854 24.444 1.00 81.38 85 GLN A C 1
ATOM 641 O O . GLN A 1 85 ? -13.979 -6.984 23.986 1.00 81.38 85 GLN A O 1
ATOM 646 N N . LEU A 1 86 ? -12.201 -5.683 24.418 1.00 82.00 86 LEU A N 1
ATOM 647 C CA . LEU A 1 86 ? -12.808 -4.465 23.877 1.00 82.00 86 LEU A CA 1
ATOM 648 C C . LEU A 1 86 ? -13.158 -4.594 22.385 1.00 82.00 86 LEU A C 1
ATOM 650 O O . LEU A 1 86 ? -14.197 -4.101 21.945 1.00 82.00 86 LEU A O 1
ATOM 654 N N . ALA A 1 87 ? -12.294 -5.230 21.592 1.00 80.38 87 ALA A N 1
ATOM 655 C CA . ALA A 1 87 ? -12.537 -5.451 20.170 1.00 80.38 87 ALA A CA 1
ATOM 656 C C . ALA A 1 87 ? -13.693 -6.437 19.926 1.00 80.38 87 ALA A C 1
ATOM 658 O O . ALA A 1 87 ? -14.518 -6.193 19.046 1.00 80.38 87 ALA A O 1
ATOM 659 N N . VAL A 1 88 ? -13.790 -7.502 20.727 1.00 81.31 88 VAL A N 1
ATOM 660 C CA . VAL A 1 88 ? -14.916 -8.450 20.705 1.00 81.31 88 VAL A CA 1
ATOM 661 C C . VAL A 1 88 ? -16.220 -7.750 21.082 1.00 81.31 88 VAL A C 1
ATOM 663 O O . VAL A 1 88 ? -17.215 -7.901 20.377 1.00 81.31 88 VAL A O 1
ATOM 666 N N . ASP A 1 89 ? -16.231 -6.936 22.137 1.00 81.75 89 ASP A N 1
ATOM 667 C CA . ASP A 1 89 ? -17.446 -6.227 22.550 1.00 81.75 89 ASP A CA 1
ATOM 668 C C . ASP A 1 89 ? -17.916 -5.211 21.499 1.00 81.75 89 ASP A C 1
ATOM 670 O O . ASP A 1 89 ? -19.116 -5.082 21.264 1.00 81.75 89 ASP A O 1
ATOM 674 N N . ARG A 1 90 ? -16.993 -4.552 20.785 1.00 79.62 90 ARG A N 1
ATOM 675 C CA . ARG A 1 90 ? -17.342 -3.698 19.634 1.00 79.62 90 ARG A CA 1
ATOM 676 C C . ARG A 1 90 ? -17.902 -4.497 18.460 1.00 79.62 90 ARG A C 1
ATOM 678 O O . ARG A 1 90 ? -18.885 -4.074 17.859 1.00 79.62 90 ARG A O 1
ATOM 685 N N . LEU A 1 91 ? -17.318 -5.656 18.153 1.00 76.38 91 LEU A N 1
ATOM 686 C CA . LEU A 1 91 ? -17.845 -6.551 17.118 1.00 76.38 91 LEU A CA 1
ATOM 687 C C . LEU A 1 91 ? -19.227 -7.105 17.465 1.00 76.38 91 LEU A C 1
ATOM 689 O O . LEU A 1 91 ? -19.992 -7.384 16.556 1.00 76.38 91 LEU A O 1
ATOM 693 N N . ARG A 1 92 ? -19.584 -7.242 18.744 1.00 71.50 92 ARG A N 1
ATOM 694 C CA . ARG A 1 92 ? -20.938 -7.664 19.142 1.00 71.50 92 ARG A CA 1
ATOM 695 C C . ARG A 1 92 ? -22.006 -6.601 18.891 1.00 71.50 92 ARG A C 1
ATOM 697 O O . ARG A 1 92 ? -23.160 -6.961 18.686 1.00 71.50 92 ARG A O 1
ATOM 704 N N . VAL A 1 93 ? -21.638 -5.321 18.960 1.00 70.94 93 VAL A N 1
ATOM 705 C CA . VAL A 1 93 ? -22.573 -4.192 18.824 1.00 70.94 93 VAL A CA 1
ATOM 706 C C . VAL A 1 93 ? -22.690 -3.736 17.370 1.00 70.94 93 VAL A C 1
ATOM 708 O O . VAL A 1 93 ? -23.803 -3.588 16.876 1.00 70.94 93 VAL A O 1
ATOM 711 N N . ASP A 1 94 ? -21.557 -3.568 16.682 1.00 66.44 94 ASP A N 1
ATOM 712 C CA . ASP A 1 94 ? -21.494 -2.996 15.327 1.00 66.44 94 ASP A CA 1
ATOM 713 C C . ASP A 1 94 ? -21.001 -3.996 14.265 1.00 66.44 94 ASP A C 1
ATOM 715 O O . ASP A 1 94 ? -20.982 -3.694 13.070 1.00 66.44 94 ASP A O 1
ATOM 719 N N . GLY A 1 95 ? -20.555 -5.183 14.678 1.00 58.56 95 GLY A N 1
ATOM 720 C CA . GLY A 1 95 ? -19.979 -6.184 13.789 1.00 58.56 95 GLY A CA 1
ATOM 721 C C . GLY A 1 95 ? -20.980 -7.258 13.377 1.00 58.56 95 GLY A C 1
ATOM 722 O O . GLY A 1 95 ? -21.636 -7.894 14.197 1.00 58.56 95 GLY A O 1
ATOM 723 N N . SER A 1 96 ? -21.022 -7.557 12.080 1.00 57.09 96 SER A N 1
ATOM 724 C CA . SER A 1 96 ? -21.488 -8.869 11.644 1.00 57.09 96 SER A CA 1
ATOM 725 C C . SER A 1 96 ? -20.414 -9.880 12.041 1.00 57.09 96 SER A C 1
ATOM 727 O O . SER A 1 96 ? -19.372 -9.980 11.392 1.00 57.09 96 SER A O 1
ATOM 729 N N . HIS A 1 97 ? -20.628 -10.628 13.126 1.00 54.41 97 HIS A N 1
ATOM 730 C CA . HIS A 1 97 ? -19.927 -11.898 13.274 1.00 54.41 97 HIS A CA 1
ATOM 731 C C . HIS A 1 97 ? -20.362 -12.752 12.084 1.00 54.41 97 HIS A C 1
ATOM 733 O O . HIS A 1 97 ? -21.486 -13.251 12.062 1.00 54.41 97 HIS A O 1
ATOM 739 N N . GLY A 1 98 ? -19.491 -12.866 11.080 1.00 54.06 98 GLY A N 1
ATOM 740 C CA . GLY A 1 98 ? -19.680 -13.728 9.920 1.00 54.06 98 GLY A CA 1
ATOM 741 C C . GLY A 1 98 ? -19.716 -15.192 10.349 1.00 54.06 98 GLY A C 1
ATOM 742 O O . GLY A 1 98 ? -18.754 -15.922 10.158 1.00 54.06 98 GLY A O 1
ATOM 743 N N . GLN A 1 99 ? -20.814 -15.612 10.974 1.00 52.12 99 GLN A N 1
ATOM 744 C CA . GLN A 1 99 ? -21.195 -17.011 11.129 1.00 52.12 99 GLN A CA 1
ATOM 745 C C . GLN A 1 99 ? -21.946 -17.516 9.891 1.00 52.12 99 GLN A C 1
ATOM 747 O O . GLN A 1 99 ? -22.501 -18.612 9.915 1.00 52.12 99 GLN A O 1
ATOM 752 N N . SER A 1 100 ? -21.970 -16.740 8.799 1.00 50.25 100 SER A N 1
ATOM 753 C CA . SER A 1 100 ? -22.486 -17.192 7.514 1.00 50.25 100 SER A CA 1
ATOM 754 C C . SER A 1 100 ? -21.555 -18.260 6.942 1.00 50.25 100 SER A C 1
ATOM 756 O O . SER A 1 100 ? -20.586 -18.000 6.228 1.00 50.25 100 SER A O 1
ATOM 758 N N . VAL A 1 101 ? -21.876 -19.501 7.300 1.00 57.22 101 VAL A N 1
ATOM 759 C CA . VAL A 1 101 ? -21.540 -20.713 6.559 1.00 57.22 101 VAL A CA 1
ATOM 760 C C . VAL A 1 101 ? -21.797 -20.416 5.086 1.00 57.22 101 VAL A C 1
ATOM 762 O O . VAL A 1 101 ? -22.941 -20.184 4.735 1.00 57.22 101 VAL A O 1
ATOM 765 N N . HIS A 1 102 ? -20.732 -20.348 4.280 1.00 56.09 102 HIS A N 1
ATOM 766 C CA . HIS A 1 102 ? -20.725 -20.222 2.816 1.00 56.09 102 HIS A CA 1
ATOM 767 C C . HIS A 1 102 ? -21.937 -19.510 2.194 1.00 56.09 102 HIS A C 1
ATOM 769 O O . HIS A 1 102 ? -22.982 -20.128 2.045 1.00 56.09 102 HIS A O 1
ATOM 775 N N . LEU A 1 103 ? -21.755 -18.278 1.695 1.00 64.81 103 LEU A N 1
ATOM 776 C CA . LEU A 1 103 ? -22.738 -17.608 0.830 1.00 64.81 103 LEU A CA 1
ATOM 777 C C . LEU A 1 103 ? -23.215 -18.565 -0.268 1.00 64.81 103 LEU A C 1
ATOM 779 O O . LEU A 1 103 ? -22.515 -18.807 -1.259 1.00 64.81 103 LEU A O 1
ATOM 783 N N . THR A 1 104 ? -24.401 -19.133 -0.074 1.00 78.62 104 THR A N 1
ATOM 784 C CA . THR A 1 104 ? -24.952 -20.087 -1.023 1.00 78.62 104 THR A CA 1
ATOM 785 C C . THR A 1 104 ? -25.647 -19.274 -2.106 1.00 78.62 104 THR A C 1
ATOM 787 O O . THR A 1 104 ? -26.337 -18.298 -1.814 1.00 78.62 104 THR A O 1
ATOM 790 N N . TRP A 1 105 ? -25.506 -19.659 -3.376 1.00 81.31 105 TRP A N 1
ATOM 791 C CA . TRP A 1 105 ? -26.106 -18.911 -4.495 1.00 81.31 105 TRP A CA 1
ATOM 792 C C . TRP A 1 105 ? -27.625 -18.695 -4.355 1.00 81.31 105 TRP A C 1
ATOM 794 O O . TRP A 1 105 ? -28.181 -17.759 -4.927 1.00 81.31 105 TRP A O 1
ATOM 804 N N . THR A 1 106 ? -28.297 -19.551 -3.589 1.00 80.12 106 THR A N 1
ATOM 805 C CA . THR A 1 106 ? -29.718 -19.432 -3.257 1.00 80.12 106 THR A CA 1
ATOM 806 C C . THR A 1 106 ? -29.999 -18.269 -2.299 1.00 80.12 106 THR A C 1
ATOM 808 O O . THR A 1 106 ? -30.944 -17.520 -2.529 1.00 80.12 106 THR A O 1
ATOM 811 N N . GLU A 1 107 ? -29.162 -18.068 -1.278 1.00 79.62 107 GLU A N 1
ATOM 812 C CA . GLU A 1 107 ? -29.293 -16.967 -0.309 1.00 79.62 107 GLU A CA 1
ATOM 813 C C . GLU A 1 107 ? -28.988 -15.621 -0.965 1.00 79.62 107 GLU A C 1
ATOM 815 O O . GLU A 1 107 ? -29.744 -14.668 -0.802 1.00 79.62 107 GLU A O 1
ATOM 820 N N . ALA A 1 108 ? -27.948 -15.568 -1.805 1.00 80.50 108 ALA A N 1
ATOM 821 C CA . ALA A 1 108 ? -27.585 -14.355 -2.537 1.00 80.50 108 ALA A CA 1
ATOM 822 C C . ALA A 1 108 ? -28.729 -13.844 -3.433 1.00 80.50 108 ALA A C 1
ATOM 824 O O . ALA A 1 108 ? -28.947 -12.639 -3.540 1.00 80.50 108 ALA A O 1
ATOM 825 N N . LYS A 1 109 ? -29.485 -14.755 -4.065 1.00 86.94 109 LYS A N 1
ATOM 826 C CA . LYS A 1 109 ? -30.662 -14.386 -4.867 1.00 86.94 109 LYS A CA 1
ATOM 827 C C . LYS A 1 109 ? -31.843 -13.940 -4.010 1.00 86.94 109 LYS A C 1
ATOM 829 O O . LYS A 1 109 ? -32.566 -13.050 -4.435 1.00 86.94 109 LYS A O 1
ATOM 834 N N . ALA A 1 110 ? -32.035 -14.540 -2.837 1.00 83.56 110 ALA A N 1
ATOM 835 C CA . ALA A 1 110 ? -33.131 -14.184 -1.942 1.00 83.56 110 ALA A CA 1
ATOM 836 C C . ALA A 1 110 ? -32.980 -12.751 -1.409 1.00 83.56 110 ALA A C 1
ATOM 838 O O . ALA A 1 110 ? -33.931 -11.986 -1.475 1.00 83.56 110 ALA A O 1
ATOM 839 N N . THR A 1 111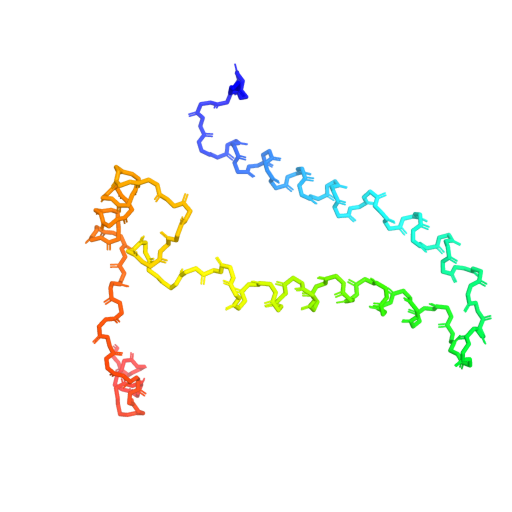 ? -31.779 -12.354 -0.979 1.00 81.81 111 THR A N 1
ATOM 840 C CA . THR A 1 111 ? 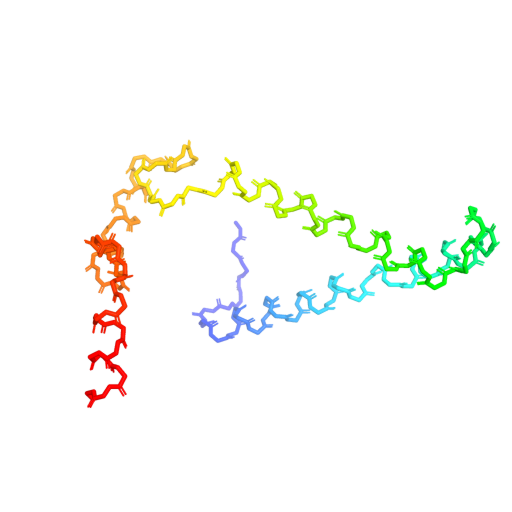-31.516 -10.999 -0.454 1.00 81.81 111 THR A CA 1
ATOM 841 C C . THR A 1 111 ? -31.598 -9.902 -1.518 1.00 81.81 111 THR A C 1
ATOM 843 O O . THR A 1 111 ? -31.905 -8.765 -1.199 1.00 81.81 111 THR A O 1
ATOM 846 N N . LEU A 1 112 ? -31.317 -10.212 -2.788 1.00 83.81 112 LEU A N 1
ATOM 847 C CA . LEU A 1 112 ? -31.442 -9.240 -3.885 1.00 83.81 112 LEU A CA 1
ATOM 848 C C . LEU A 1 112 ? -32.893 -9.000 -4.330 1.00 83.81 112 LEU A C 1
ATOM 850 O O . LEU A 1 112 ? -33.143 -8.060 -5.082 1.00 83.81 112 LEU A O 1
ATOM 854 N N . CYS A 1 113 ? -33.817 -9.878 -3.942 1.00 81.62 113 CYS A N 1
ATOM 855 C CA . CYS A 1 113 ? -35.231 -9.795 -4.303 1.00 81.62 113 CYS A CA 1
ATOM 856 C C . CYS A 1 113 ? -36.144 -9.411 -3.128 1.00 81.62 113 CYS A C 1
ATOM 858 O O . CYS A 1 113 ? -37.353 -9.329 -3.344 1.00 81.62 113 CYS A O 1
ATOM 860 N N . ASP A 1 114 ? -35.578 -9.207 -1.937 1.00 66.19 114 ASP A N 1
ATOM 861 C CA . ASP A 1 114 ? -36.236 -8.628 -0.756 1.00 66.19 114 ASP A CA 1
ATOM 862 C C . ASP A 1 114 ? -36.114 -7.094 -0.794 1.00 66.19 114 ASP A C 1
ATOM 864 O O . ASP A 1 114 ? -37.152 -6.409 -0.644 1.00 66.19 114 ASP A O 1
#